Protein AF-A0A9E4H2J1-F1 (afdb_monomer_lite)

Sequence (78 aa):
MAKKNQALKRERFKNVAGRRVQNILDGMDSLSKCANRSNYDYDNDDIAKMMKAIKDKVKVLEASYTSNTKSSKNTFEF

Structure (mmCIF, N/CA/C/O backbone):
data_AF-A0A9E4H2J1-F1
#
_entry.id   AF-A0A9E4H2J1-F1
#
loop_
_atom_site.group_PDB
_atom_site.id
_atom_site.type_symbol
_atom_site.label_atom_id
_atom_site.label_alt_id
_atom_site.label_comp_id
_atom_site.label_asym_id
_atom_site.label_entity_id
_atom_site.label_seq_id
_atom_site.pdbx_PDB_ins_code
_atom_site.Cartn_x
_atom_site.Cartn_y
_atom_site.Cartn_z
_atom_site.occupancy
_atom_site.B_iso_or_equiv
_atom_site.auth_seq_id
_atom_site.auth_comp_id
_atom_site.auth_asym_id
_atom_site.auth_atom_id
_atom_site.pdbx_PDB_model_num
ATOM 1 N N . MET A 1 1 ? -14.855 6.880 33.794 1.00 63.84 1 MET A N 1
ATOM 2 C CA . MET A 1 1 ? -13.866 5.867 33.339 1.00 63.84 1 MET A CA 1
ATOM 3 C C . MET A 1 1 ? -13.992 5.495 31.851 1.00 63.84 1 MET A C 1
ATOM 5 O O . MET A 1 1 ? -12.969 5.430 31.181 1.00 63.84 1 MET A O 1
ATOM 9 N N . ALA A 1 2 ? -15.198 5.329 31.285 1.00 67.12 2 ALA A N 1
ATOM 10 C CA . ALA A 1 2 ? -15.395 4.949 29.872 1.00 67.12 2 ALA A CA 1
ATOM 11 C C . ALA A 1 2 ? -14.793 5.925 28.830 1.00 67.12 2 ALA A C 1
ATOM 13 O O . ALA A 1 2 ? -14.143 5.479 27.884 1.00 67.12 2 ALA A O 1
ATOM 14 N N . LYS A 1 3 ? -14.915 7.248 29.037 1.00 70.31 3 LYS A N 1
ATOM 15 C CA . LYS A 1 3 ? -14.314 8.271 28.150 1.00 70.31 3 LYS A CA 1
ATOM 16 C C . LYS A 1 3 ? -12.780 8.172 28.070 1.00 70.31 3 LYS A C 1
ATOM 18 O O . LYS A 1 3 ? -12.211 8.315 26.994 1.00 70.31 3 LYS A O 1
ATOM 23 N N . LYS A 1 4 ? -12.112 7.837 29.185 1.00 77.62 4 LYS A N 1
ATOM 24 C CA . LYS A 1 4 ? -10.650 7.634 29.243 1.00 77.62 4 LYS A CA 1
ATOM 25 C C . LYS A 1 4 ? -10.216 6.412 28.421 1.00 77.62 4 LYS A C 1
ATOM 27 O O . LYS A 1 4 ? -9.206 6.463 27.729 1.00 77.62 4 LYS A O 1
ATOM 32 N N . ASN A 1 5 ? -11.007 5.338 28.445 1.00 83.81 5 ASN A N 1
ATOM 33 C CA . ASN A 1 5 ? -10.732 4.128 27.665 1.00 83.81 5 ASN A CA 1
ATOM 34 C C . ASN A 1 5 ? -10.943 4.352 26.153 1.00 83.81 5 ASN A C 1
ATOM 36 O O . ASN A 1 5 ? -10.160 3.876 25.336 1.00 83.81 5 ASN A O 1
ATOM 40 N N . GLN A 1 6 ? -11.964 5.123 25.765 1.00 86.88 6 GLN A N 1
ATOM 41 C CA . GLN A 1 6 ? -12.170 5.510 24.363 1.00 86.88 6 GLN A CA 1
ATOM 42 C C . GLN A 1 6 ? -11.027 6.383 23.831 1.00 86.88 6 GLN A C 1
ATOM 44 O O . GLN A 1 6 ? -10.522 6.112 22.743 1.00 86.88 6 GLN A O 1
ATOM 49 N N . ALA A 1 7 ? -10.573 7.368 24.614 1.00 88.06 7 ALA A N 1
ATOM 50 C CA . ALA A 1 7 ? -9.413 8.184 24.262 1.00 88.06 7 ALA A CA 1
ATOM 51 C C . ALA A 1 7 ? -8.158 7.316 24.058 1.00 88.06 7 ALA A C 1
ATOM 53 O O . ALA A 1 7 ? -7.489 7.435 23.036 1.00 88.06 7 ALA A O 1
ATOM 54 N N . LEU A 1 8 ? -7.899 6.356 24.956 1.00 94.19 8 LEU A N 1
ATOM 55 C CA . LEU A 1 8 ? -6.772 5.429 24.819 1.00 94.19 8 LEU A CA 1
ATOM 56 C C . LEU A 1 8 ? -6.869 4.559 23.554 1.00 94.19 8 LEU A C 1
ATOM 58 O O . LEU A 1 8 ? -5.875 4.380 22.852 1.00 94.19 8 LEU A O 1
ATOM 62 N N . LYS A 1 9 ? -8.056 4.024 23.238 1.00 92.62 9 LYS A N 1
ATOM 63 C CA . LYS A 1 9 ? -8.283 3.254 22.001 1.00 92.62 9 LYS A CA 1
ATOM 64 C C . LYS A 1 9 ? -8.052 4.111 20.754 1.00 92.62 9 LYS A C 1
ATOM 66 O O . LYS A 1 9 ? -7.437 3.634 19.803 1.00 92.62 9 LYS A O 1
ATOM 71 N N . ARG A 1 10 ? -8.499 5.372 20.767 1.00 92.56 10 ARG A N 1
ATOM 72 C CA . ARG A 1 10 ? -8.301 6.317 19.660 1.00 92.56 10 ARG A CA 1
ATOM 73 C C . ARG A 1 10 ? -6.826 6.647 19.450 1.00 92.56 10 ARG A C 1
ATOM 75 O O . ARG A 1 10 ? -6.372 6.611 18.312 1.00 92.56 10 ARG A O 1
ATOM 82 N N . GLU A 1 11 ? -6.086 6.923 20.517 1.00 94.94 11 GLU A N 1
ATOM 83 C CA . GLU A 1 11 ? -4.648 7.207 20.435 1.00 94.94 11 GLU A CA 1
ATOM 84 C C . GLU A 1 11 ? -3.858 5.984 19.958 1.00 94.94 11 GLU A C 1
ATOM 86 O O . GLU A 1 11 ? -3.036 6.086 19.049 1.00 94.94 11 GLU A O 1
ATOM 91 N N . ARG A 1 12 ? -4.182 4.786 20.465 1.00 95.06 12 ARG A N 1
ATOM 92 C CA . ARG A 1 12 ? -3.603 3.535 19.949 1.00 95.06 12 ARG A CA 1
ATOM 93 C C . ARG A 1 12 ? -3.871 3.355 18.457 1.00 95.06 12 ARG A C 1
ATOM 95 O O . ARG A 1 12 ? -2.953 2.994 17.727 1.00 95.06 12 ARG A O 1
ATOM 102 N N . PHE A 1 13 ? -5.096 3.623 18.000 1.00 93.88 13 PHE A N 1
ATOM 103 C CA . PHE A 1 13 ? -5.427 3.562 16.579 1.00 93.88 13 PHE A CA 1
ATOM 104 C C . PHE A 1 13 ? -4.589 4.550 15.765 1.00 93.88 13 PHE A C 1
ATOM 106 O O . PHE A 1 13 ? -3.958 4.123 14.807 1.00 93.88 13 PHE A O 1
ATOM 113 N N . LYS A 1 14 ? -4.517 5.829 16.163 1.00 96.06 14 LYS A N 1
ATOM 114 C CA . LYS A 1 14 ? -3.707 6.839 15.459 1.00 96.06 14 LYS A CA 1
ATOM 115 C C . LYS A 1 14 ? -2.245 6.410 15.337 1.00 96.06 14 LYS A C 1
ATOM 117 O O . LYS A 1 14 ? -1.698 6.452 14.242 1.00 96.06 14 LYS A O 1
ATOM 122 N N . ASN A 1 15 ? -1.644 5.937 16.427 1.00 93.94 15 ASN A N 1
ATOM 123 C CA . ASN A 1 15 ? -0.239 5.527 16.439 1.00 93.94 15 ASN A CA 1
ATOM 124 C C . ASN A 1 15 ? 0.012 4.308 15.543 1.00 93.94 15 ASN A C 1
ATOM 126 O O . ASN A 1 15 ? 0.940 4.296 14.736 1.00 93.94 15 ASN A O 1
ATOM 130 N N . VAL A 1 16 ? -0.823 3.272 15.665 1.00 96.06 16 VAL A N 1
ATOM 131 C CA . VAL A 1 16 ? -0.650 2.027 14.905 1.00 96.06 16 VAL A CA 1
ATOM 132 C C . VAL A 1 16 ? -0.991 2.226 13.431 1.00 96.06 16 VAL A C 1
ATOM 134 O O . VAL A 1 16 ? -0.223 1.798 12.571 1.00 96.06 16 VAL A O 1
ATOM 137 N N . ALA A 1 17 ? -2.123 2.860 13.126 1.00 94.94 17 AL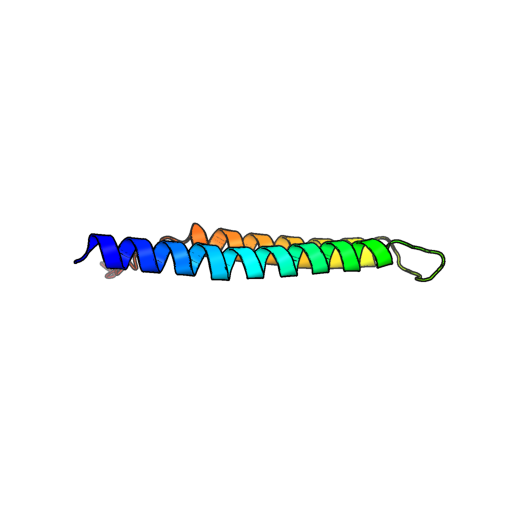A A N 1
ATOM 138 C CA . ALA A 1 17 ? -2.544 3.119 11.755 1.00 94.94 17 ALA A CA 1
ATOM 139 C C . ALA A 1 17 ? -1.596 4.106 11.068 1.00 94.94 17 ALA A C 1
ATOM 141 O O . ALA A 1 17 ? -1.161 3.824 9.959 1.00 94.94 17 ALA A O 1
ATOM 142 N N . GLY A 1 18 ? -1.202 5.190 11.745 1.00 95.69 18 GLY A N 1
ATOM 143 C CA . GLY A 1 18 ? -0.256 6.173 11.214 1.00 95.69 18 GLY A CA 1
ATOM 144 C C . GLY A 1 18 ? 1.074 5.536 10.821 1.00 95.69 18 GLY A C 1
ATOM 145 O O . GLY A 1 18 ? 1.501 5.674 9.679 1.00 95.69 18 GLY A O 1
ATOM 146 N N . ARG A 1 19 ? 1.674 4.730 11.710 1.00 97.19 19 ARG A N 1
ATOM 147 C CA . ARG A 1 19 ? 2.916 4.005 11.390 1.00 97.19 19 ARG A CA 1
ATOM 148 C C . ARG A 1 19 ? 2.751 3.047 10.208 1.00 97.19 19 ARG A C 1
ATOM 150 O O . ARG A 1 19 ? 3.643 2.929 9.380 1.00 97.19 19 ARG A O 1
ATOM 157 N N . ARG A 1 20 ? 1.617 2.345 10.120 1.00 97.25 20 ARG A N 1
ATOM 158 C CA . ARG A 1 20 ? 1.343 1.417 9.009 1.00 97.25 20 ARG A CA 1
ATOM 159 C C . ARG A 1 20 ? 1.159 2.147 7.680 1.00 97.25 20 ARG A C 1
ATOM 161 O O . ARG A 1 20 ? 1.646 1.650 6.674 1.00 97.25 20 ARG A O 1
ATOM 168 N N . VAL A 1 21 ? 0.483 3.296 7.681 1.00 97.12 21 VAL A N 1
ATOM 169 C CA . VAL A 1 21 ? 0.332 4.139 6.488 1.00 97.12 21 VAL A CA 1
ATOM 170 C C . VAL A 1 21 ? 1.693 4.653 6.034 1.00 97.12 21 VAL A C 1
ATOM 172 O O . VAL A 1 21 ? 2.004 4.507 4.859 1.00 97.12 21 VAL A O 1
ATOM 175 N N . GLN A 1 22 ? 2.531 5.151 6.950 1.00 97.38 22 GLN A N 1
ATOM 176 C CA . GLN A 1 22 ? 3.876 5.618 6.600 1.00 97.38 22 GLN A CA 1
ATOM 177 C C . GLN A 1 22 ? 4.696 4.520 5.914 1.00 97.38 22 GLN A C 1
ATOM 179 O O . GLN A 1 22 ? 5.213 4.738 4.829 1.00 97.38 22 GLN A O 1
ATOM 184 N N . ASN A 1 23 ? 4.707 3.304 6.469 1.00 97.38 23 ASN A N 1
ATOM 185 C CA . ASN A 1 23 ? 5.423 2.183 5.857 1.00 97.38 23 ASN A CA 1
ATOM 186 C C . ASN A 1 23 ? 4.930 1.850 4.435 1.00 97.38 23 ASN A C 1
ATOM 188 O O . ASN A 1 23 ? 5.715 1.409 3.600 1.00 97.38 23 ASN A O 1
ATOM 192 N N . ILE A 1 24 ? 3.630 2.012 4.161 1.00 97.62 24 ILE A N 1
ATOM 193 C CA . ILE A 1 24 ? 3.073 1.803 2.817 1.00 97.62 24 ILE A CA 1
ATOM 194 C C . ILE A 1 24 ? 3.572 2.896 1.869 1.00 97.62 24 ILE A C 1
ATOM 196 O O . ILE A 1 24 ? 3.990 2.571 0.760 1.00 97.62 24 ILE A O 1
ATOM 200 N N . LEU A 1 25 ? 3.558 4.160 2.305 1.00 97.62 25 LEU A N 1
ATOM 201 C CA . LEU A 1 25 ? 4.057 5.291 1.518 1.00 97.62 25 LEU A CA 1
ATOM 202 C C . LEU A 1 25 ? 5.551 5.136 1.209 1.00 97.62 25 LEU A C 1
ATOM 204 O O . LEU A 1 25 ? 5.928 5.182 0.044 1.00 97.62 25 LEU A O 1
ATOM 208 N N . ASP A 1 26 ? 6.372 4.809 2.208 1.00 98.00 26 ASP A N 1
ATOM 209 C CA . ASP A 1 26 ? 7.813 4.577 2.028 1.00 98.00 26 ASP A CA 1
ATOM 210 C C . ASP A 1 26 ? 8.087 3.421 1.043 1.00 98.00 26 ASP A C 1
ATOM 212 O O . ASP A 1 26 ? 9.038 3.447 0.251 1.00 98.00 26 ASP A O 1
ATOM 216 N N . GLY A 1 27 ? 7.236 2.390 1.073 1.00 97.44 27 GLY A N 1
ATOM 217 C CA . GLY A 1 27 ? 7.272 1.281 0.124 1.00 97.44 27 GLY A CA 1
ATOM 218 C C . GLY A 1 27 ? 6.913 1.712 -1.299 1.00 97.44 27 GLY A C 1
ATOM 219 O O . GLY A 1 27 ? 7.589 1.306 -2.243 1.00 97.44 27 GLY A O 1
ATOM 220 N N . MET A 1 28 ? 5.895 2.562 -1.463 1.00 97.06 28 MET A N 1
ATOM 221 C CA . MET A 1 28 ? 5.516 3.133 -2.762 1.00 97.06 28 MET A CA 1
ATOM 222 C C . MET A 1 28 ? 6.609 4.052 -3.318 1.00 97.06 28 MET A C 1
ATOM 224 O O . MET A 1 28 ? 6.945 3.947 -4.497 1.00 97.06 28 MET A O 1
ATOM 228 N N . ASP A 1 29 ? 7.229 4.878 -2.476 1.00 97.81 29 ASP A N 1
ATOM 229 C CA . ASP A 1 29 ? 8.361 5.724 -2.862 1.00 97.81 29 ASP A CA 1
ATOM 230 C C . ASP A 1 29 ? 9.556 4.875 -3.297 1.00 97.81 29 ASP A C 1
ATOM 232 O O . ASP A 1 29 ? 10.212 5.169 -4.297 1.00 97.81 29 ASP A O 1
ATOM 236 N N . SER A 1 30 ? 9.825 3.778 -2.588 1.00 96.94 30 SER A N 1
ATOM 237 C CA . SER A 1 30 ? 10.880 2.834 -2.964 1.00 96.94 30 SER A CA 1
ATOM 238 C C . SER A 1 30 ? 10.576 2.143 -4.291 1.00 96.94 30 SER A C 1
ATOM 240 O O . SER A 1 30 ? 11.463 2.035 -5.133 1.00 96.94 30 SER A O 1
ATOM 242 N N . LEU A 1 31 ? 9.320 1.751 -4.515 1.00 96.12 31 LEU A N 1
ATOM 243 C CA . LEU A 1 31 ? 8.868 1.162 -5.773 1.00 96.12 31 LEU A CA 1
ATOM 244 C C . LEU A 1 31 ? 8.964 2.153 -6.941 1.00 96.12 31 LEU A C 1
ATOM 246 O O . LEU A 1 31 ? 9.311 1.757 -8.049 1.00 96.12 31 LEU A O 1
ATOM 250 N N . SER A 1 32 ? 8.729 3.448 -6.703 1.00 95.81 32 SER A N 1
ATOM 251 C CA . SER A 1 32 ? 8.862 4.481 -7.739 1.00 95.81 32 SER A CA 1
ATOM 252 C C . SER A 1 32 ? 10.285 4.568 -8.305 1.00 95.81 32 SER A C 1
ATOM 254 O O . SER A 1 32 ? 10.466 4.836 -9.491 1.00 95.81 32 SER A O 1
ATOM 256 N N . LYS A 1 33 ? 11.308 4.251 -7.498 1.00 96.19 33 LYS A N 1
ATOM 257 C CA . LYS A 1 33 ? 12.715 4.230 -7.933 1.00 96.19 33 LYS A CA 1
ATOM 258 C C . LYS A 1 33 ? 12.986 3.131 -8.965 1.00 96.19 33 LYS A C 1
ATOM 260 O O . LYS A 1 33 ? 13.900 3.279 -9.774 1.00 96.19 33 LYS A O 1
ATOM 265 N N . CYS A 1 34 ? 12.176 2.069 -8.989 1.00 95.81 34 CYS A N 1
ATOM 266 C CA . CYS A 1 34 ? 12.247 1.023 -10.011 1.00 95.81 34 CYS A CA 1
ATOM 267 C C . CYS A 1 34 ? 11.818 1.516 -11.402 1.00 95.81 34 CYS A C 1
ATOM 269 O O . CYS A 1 34 ? 12.105 0.848 -12.388 1.00 95.81 34 CYS A O 1
ATOM 271 N N . ALA A 1 35 ? 11.206 2.702 -11.516 1.00 95.06 35 ALA A N 1
ATOM 272 C CA . ALA A 1 35 ? 10.914 3.318 -12.810 1.00 95.06 35 ALA A CA 1
ATOM 273 C C . ALA A 1 35 ? 12.177 3.775 -13.566 1.00 95.06 35 ALA A C 1
ATOM 275 O O . ALA A 1 35 ? 12.098 4.186 -14.724 1.00 95.06 35 ALA A O 1
ATOM 276 N N . ASN A 1 36 ? 13.353 3.739 -12.931 1.00 95.94 36 ASN A N 1
ATOM 277 C CA . ASN A 1 36 ? 14.593 4.062 -13.615 1.00 95.94 36 ASN A CA 1
ATOM 278 C C . ASN A 1 36 ? 15.011 2.944 -14.592 1.00 95.94 36 ASN A C 1
ATOM 280 O O . ASN A 1 36 ? 15.678 1.980 -14.206 1.00 95.94 36 ASN A O 1
ATOM 284 N N . ARG A 1 37 ? 14.689 3.135 -15.877 1.00 94.50 37 ARG A N 1
ATOM 285 C CA . ARG A 1 37 ? 15.036 2.217 -16.975 1.00 94.50 37 ARG A CA 1
ATOM 286 C C . ARG A 1 37 ? 16.537 2.062 -17.243 1.00 94.50 37 ARG A C 1
ATOM 288 O O . ARG A 1 37 ? 16.919 1.153 -17.966 1.00 94.50 37 ARG A O 1
ATOM 295 N N . SER A 1 38 ? 17.406 2.904 -16.671 1.00 95.75 38 SER A N 1
ATOM 296 C CA . SER A 1 38 ? 18.858 2.671 -16.764 1.00 95.75 38 SER A CA 1
ATOM 297 C C . SER A 1 38 ? 19.305 1.457 -15.950 1.00 95.75 38 SER A C 1
ATOM 299 O O . SER A 1 38 ? 20.340 0.870 -16.246 1.00 95.75 38 SER A O 1
ATOM 301 N N . ASN A 1 39 ? 18.550 1.117 -14.900 1.00 94.56 39 ASN A N 1
ATOM 302 C CA . ASN A 1 39 ? 18.904 0.075 -13.936 1.00 94.56 39 ASN A CA 1
ATOM 303 C C . ASN A 1 39 ? 18.016 -1.166 -14.062 1.00 94.56 39 ASN A C 1
ATOM 305 O O . ASN A 1 39 ? 18.382 -2.227 -13.559 1.00 94.56 39 ASN A O 1
ATOM 309 N N . TYR A 1 40 ? 16.848 -1.025 -14.688 1.00 96.19 40 TYR A N 1
ATOM 310 C CA . TYR A 1 40 ? 15.828 -2.061 -14.760 1.00 96.19 40 TYR A CA 1
ATOM 311 C C . TYR A 1 40 ? 15.237 -2.134 -16.161 1.00 96.19 40 TYR A C 1
ATOM 313 O O . TYR A 1 40 ? 14.995 -1.106 -16.791 1.00 96.19 40 TYR A O 1
ATOM 321 N N . ASP A 1 41 ? 14.943 -3.352 -16.599 1.00 96.19 41 ASP A N 1
ATOM 322 C CA . ASP A 1 41 ? 14.135 -3.602 -17.783 1.00 96.19 41 ASP A CA 1
ATOM 323 C C . ASP A 1 41 ? 12.757 -4.107 -17.354 1.00 96.19 41 ASP A C 1
ATOM 325 O O . ASP A 1 41 ? 12.640 -4.903 -16.421 1.00 96.19 41 ASP A O 1
ATOM 329 N N . TYR A 1 42 ? 11.723 -3.568 -17.984 1.00 97.12 42 TYR A N 1
ATOM 330 C CA . TYR A 1 42 ? 10.326 -3.878 -17.707 1.00 97.12 42 TYR A CA 1
ATOM 331 C C . TYR A 1 42 ? 9.459 -3.386 -18.859 1.00 97.12 42 TYR A C 1
ATOM 333 O O . TYR A 1 42 ? 9.718 -2.335 -19.466 1.00 97.12 42 TYR A O 1
ATOM 341 N N . ASP A 1 43 ? 8.379 -4.097 -19.131 1.00 97.62 43 ASP A N 1
ATOM 342 C CA . ASP A 1 43 ? 7.435 -3.717 -20.170 1.00 97.62 43 ASP A CA 1
ATOM 343 C C . ASP A 1 43 ? 6.142 -3.1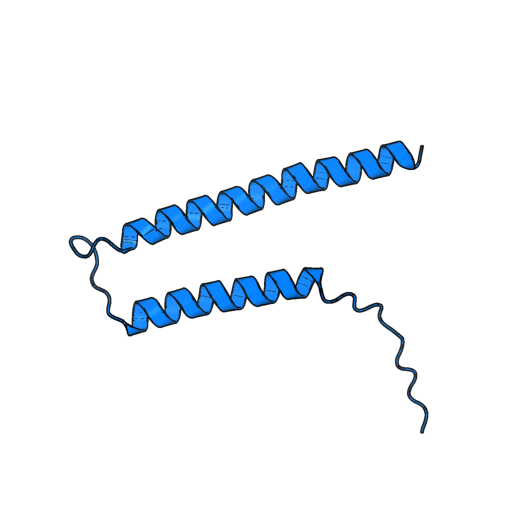21 -19.588 1.00 97.62 43 ASP A C 1
ATOM 345 O O . ASP A 1 43 ? 6.019 -2.824 -18.396 1.00 97.62 43 ASP A O 1
ATOM 349 N N . ASN A 1 44 ? 5.170 -2.861 -20.459 1.00 96.69 44 ASN A N 1
ATOM 350 C CA . ASN A 1 44 ? 3.881 -2.323 -20.033 1.00 96.69 44 ASN A CA 1
ATOM 351 C C . ASN A 1 44 ? 3.028 -3.354 -19.273 1.00 96.69 44 ASN A C 1
ATOM 353 O O . ASN A 1 44 ? 2.182 -2.955 -18.469 1.00 96.69 44 ASN A O 1
ATOM 357 N N . ASP A 1 45 ? 3.231 -4.650 -19.512 1.00 98.31 45 ASP A N 1
ATOM 358 C CA . ASP A 1 45 ? 2.516 -5.728 -18.830 1.00 98.31 45 ASP A CA 1
ATOM 359 C C . ASP A 1 45 ? 3.006 -5.874 -17.382 1.00 98.31 45 ASP A C 1
ATOM 361 O O . ASP A 1 45 ? 2.188 -5.977 -16.464 1.00 98.31 45 ASP A O 1
ATOM 365 N N . ASP A 1 46 ? 4.312 -5.745 -17.142 1.00 97.50 46 ASP A N 1
ATOM 366 C CA . ASP A 1 46 ? 4.896 -5.692 -15.797 1.00 97.50 46 ASP A CA 1
ATOM 367 C C . ASP A 1 46 ? 4.307 -4.540 -14.970 1.00 97.50 46 ASP A C 1
ATOM 369 O O . ASP A 1 46 ? 3.854 -4.730 -13.833 1.00 97.50 46 ASP A O 1
ATOM 373 N N . ILE A 1 47 ? 4.227 -3.341 -15.564 1.00 96.88 47 ILE A N 1
ATOM 374 C CA . ILE A 1 47 ? 3.610 -2.167 -14.928 1.00 96.88 47 ILE A CA 1
ATOM 375 C C . ILE A 1 47 ? 2.132 -2.445 -14.633 1.00 96.88 47 ILE A C 1
ATOM 377 O O . ILE A 1 47 ? 1.653 -2.158 -13.531 1.00 96.88 47 ILE A O 1
ATOM 381 N N . ALA A 1 48 ? 1.394 -3.009 -15.593 1.00 97.75 48 ALA A N 1
ATOM 382 C CA . ALA A 1 48 ? -0.026 -3.298 -15.437 1.00 97.75 48 ALA A CA 1
ATOM 383 C C . ALA A 1 48 ? -0.283 -4.309 -14.310 1.00 97.75 48 ALA A C 1
ATOM 385 O O . ALA A 1 48 ? -1.141 -4.065 -13.454 1.00 97.75 48 ALA A O 1
ATOM 386 N N . LYS A 1 49 ? 0.487 -5.402 -14.257 1.00 98.06 49 LYS A N 1
ATOM 387 C CA . LYS A 1 49 ? 0.425 -6.422 -13.198 1.00 98.06 49 LYS A CA 1
ATOM 388 C C . LYS A 1 49 ? 0.719 -5.823 -11.825 1.00 98.06 49 LYS A C 1
ATOM 390 O O . LYS A 1 49 ? -0.064 -6.027 -10.892 1.00 98.06 49 LYS A O 1
ATOM 395 N N . MET A 1 50 ? 1.789 -5.036 -11.713 1.00 96.88 50 MET A N 1
ATOM 396 C CA . MET A 1 50 ? 2.177 -4.360 -10.474 1.00 96.88 50 MET A CA 1
ATOM 397 C C . MET A 1 50 ? 1.075 -3.413 -9.981 1.00 96.88 50 MET A C 1
ATOM 399 O O . MET A 1 50 ? 0.628 -3.503 -8.834 1.00 96.88 50 MET A O 1
ATOM 403 N N . MET A 1 51 ? 0.573 -2.544 -10.861 1.00 97.12 51 MET A N 1
ATOM 404 C CA . MET A 1 51 ? -0.476 -1.585 -10.513 1.00 97.12 51 MET A CA 1
ATOM 405 C C . MET A 1 51 ? -1.792 -2.279 -10.161 1.00 97.12 51 MET A C 1
ATOM 407 O O . MET A 1 51 ? -2.484 -1.849 -9.236 1.00 97.12 51 MET A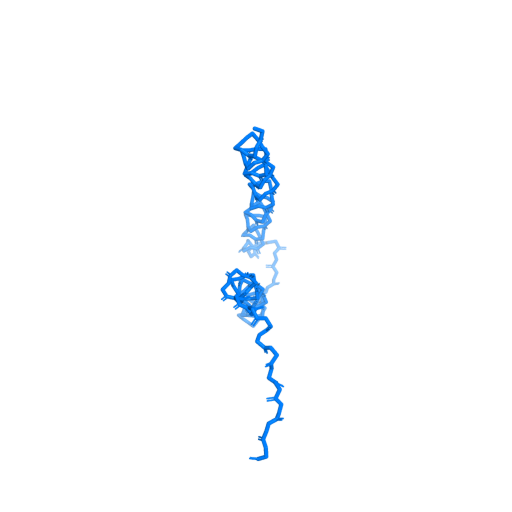 O 1
ATOM 411 N N . LYS A 1 52 ? -2.143 -3.363 -10.862 1.00 97.81 52 LYS A N 1
ATOM 412 C CA . LYS A 1 52 ? -3.331 -4.164 -10.556 1.00 97.81 52 LYS A CA 1
ATOM 413 C C . LYS A 1 52 ? -3.240 -4.772 -9.158 1.00 97.81 52 LYS A C 1
ATOM 415 O O . LYS A 1 52 ? -4.185 -4.627 -8.388 1.00 97.81 52 LYS A O 1
ATOM 420 N N . ALA A 1 53 ? -2.110 -5.386 -8.807 1.00 97.94 53 ALA A N 1
ATOM 421 C CA . ALA A 1 53 ? -1.916 -5.996 -7.493 1.00 97.94 53 ALA A CA 1
ATOM 422 C C . ALA A 1 53 ? -2.077 -4.979 -6.347 1.00 97.94 53 ALA A C 1
ATOM 424 O O . ALA A 1 53 ? -2.778 -5.250 -5.369 1.00 97.94 53 ALA A O 1
ATOM 425 N N . ILE A 1 54 ? -1.491 -3.784 -6.491 1.00 97.56 54 ILE A N 1
ATOM 426 C CA . ILE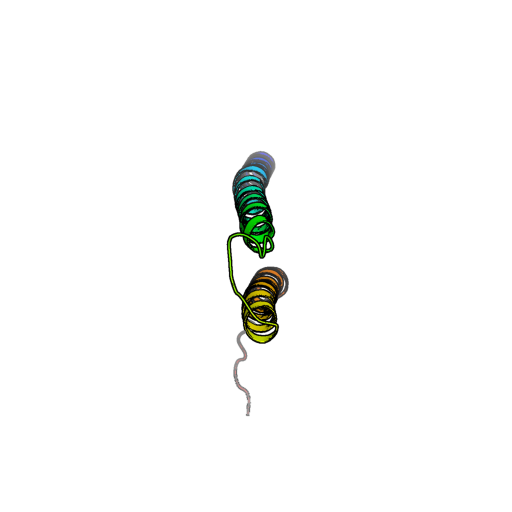 A 1 54 ? -1.619 -2.704 -5.500 1.00 97.56 54 ILE A CA 1
ATOM 427 C C . ILE A 1 54 ? -3.077 -2.246 -5.389 1.00 97.56 54 ILE A C 1
ATOM 429 O O . ILE A 1 54 ? -3.627 -2.206 -4.287 1.00 97.56 54 ILE A O 1
ATOM 433 N N . LYS A 1 55 ? -3.728 -1.945 -6.520 1.00 97.44 55 LYS A N 1
ATOM 434 C CA . LYS A 1 55 ? -5.126 -1.485 -6.548 1.00 97.44 55 LYS A CA 1
ATOM 435 C C . LYS A 1 55 ? -6.081 -2.510 -5.942 1.00 97.44 55 LYS A C 1
ATOM 437 O O . LYS A 1 55 ? -6.948 -2.139 -5.156 1.00 97.44 55 LYS A O 1
ATOM 442 N N . ASP A 1 56 ? -5.916 -3.789 -6.263 1.00 97.56 56 ASP A N 1
ATOM 443 C CA . ASP A 1 56 ? -6.746 -4.857 -5.704 1.00 97.56 56 ASP A CA 1
ATOM 444 C C . ASP A 1 56 ? -6.563 -4.960 -4.183 1.00 97.56 56 ASP A C 1
ATOM 446 O O . ASP A 1 56 ? -7.539 -5.117 -3.447 1.00 97.56 56 ASP A O 1
ATOM 450 N N . LYS A 1 57 ? -5.337 -4.773 -3.677 1.00 96.44 57 LYS A N 1
ATOM 451 C CA . LYS A 1 57 ? -5.095 -4.754 -2.231 1.00 96.44 57 LYS A CA 1
ATOM 452 C C . LYS A 1 57 ? -5.726 -3.542 -1.541 1.00 96.44 57 LYS A C 1
ATOM 454 O O . LYS A 1 57 ? -6.270 -3.702 -0.447 1.00 96.44 57 LYS A O 1
ATOM 459 N N . VAL A 1 58 ? -5.695 -2.367 -2.174 1.00 96.31 58 VAL A N 1
ATOM 460 C CA . VAL A 1 58 ? -6.378 -1.157 -1.681 1.00 96.31 58 VAL A CA 1
ATOM 461 C C . VAL A 1 58 ? -7.889 -1.376 -1.617 1.00 96.31 58 VAL A C 1
ATOM 463 O O . VAL A 1 58 ? -8.484 -1.105 -0.580 1.00 96.31 58 VAL A O 1
ATOM 466 N N . LYS A 1 59 ? -8.502 -1.979 -2.645 1.00 95.81 59 LYS A N 1
ATOM 467 C CA . LYS A 1 59 ? -9.936 -2.324 -2.622 1.00 95.81 59 LYS A CA 1
ATOM 468 C C . LYS A 1 59 ? -10.297 -3.226 -1.442 1.00 95.81 59 LYS A C 1
ATOM 470 O O . LYS A 1 59 ? -11.296 -2.992 -0.770 1.00 95.81 59 LYS A O 1
ATOM 475 N N . VAL A 1 60 ? -9.486 -4.250 -1.160 1.00 95.06 60 VAL A N 1
ATOM 476 C CA . VAL A 1 60 ? -9.707 -5.137 -0.001 1.00 95.06 60 VAL A CA 1
ATOM 477 C C . VAL A 1 60 ? -9.564 -4.374 1.321 1.00 95.06 60 VAL A C 1
ATOM 479 O O . VAL A 1 60 ? -10.330 -4.612 2.256 1.00 95.06 60 VAL A O 1
ATOM 482 N N . LEU A 1 61 ? -8.606 -3.446 1.413 1.00 94.38 61 LEU A N 1
ATOM 483 C CA . LEU A 1 61 ? -8.445 -2.584 2.584 1.00 94.38 61 LEU A CA 1
ATOM 484 C C . LEU A 1 61 ? -9.681 -1.700 2.794 1.00 94.38 61 LEU A C 1
ATOM 486 O O . LEU A 1 61 ? -10.219 -1.682 3.897 1.00 94.38 61 LEU A O 1
ATOM 490 N N . GLU A 1 62 ? -10.157 -1.016 1.756 1.00 93.62 62 GLU A N 1
ATOM 491 C CA . GLU A 1 62 ? -11.373 -0.194 1.803 1.00 93.62 62 GLU A CA 1
ATOM 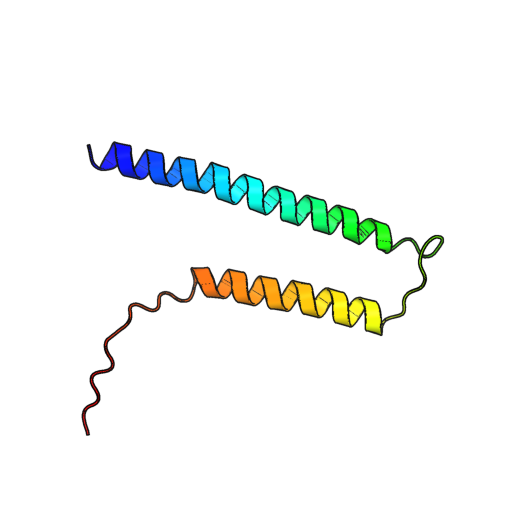492 C C . GLU A 1 62 ? -12.592 -1.025 2.213 1.00 93.62 62 GLU A C 1
ATOM 494 O O . GLU A 1 62 ? -13.325 -0.638 3.126 1.00 93.62 62 GLU A O 1
ATOM 499 N N . ALA A 1 63 ? -12.749 -2.211 1.614 1.00 93.00 63 ALA A N 1
ATOM 500 C CA . ALA A 1 63 ? -13.808 -3.153 1.950 1.00 93.00 63 ALA A CA 1
ATOM 501 C C . ALA A 1 63 ? -13.804 -3.517 3.440 1.00 93.00 63 ALA A C 1
ATOM 503 O O . ALA A 1 63 ? -14.868 -3.587 4.035 1.00 93.00 63 ALA A O 1
ATOM 504 N N . SER A 1 64 ? -12.641 -3.667 4.086 1.00 90.56 64 SER A N 1
ATOM 505 C CA . SER A 1 64 ? -12.575 -3.986 5.524 1.00 90.56 64 SER A CA 1
ATOM 506 C C . SER A 1 64 ? -13.135 -2.891 6.449 1.00 90.56 64 SER A C 1
ATOM 508 O O . SER A 1 64 ? -13.515 -3.186 7.582 1.00 90.56 64 SER A O 1
ATOM 510 N N . TYR A 1 65 ? -13.212 -1.640 5.979 1.00 87.06 65 TYR A N 1
ATOM 511 C CA . TYR A 1 65 ? -13.802 -0.519 6.722 1.00 87.06 65 TYR A CA 1
ATOM 512 C C . TYR A 1 65 ? -15.260 -0.245 6.338 1.00 87.06 65 TYR A C 1
ATOM 514 O O . TYR A 1 65 ? -15.993 0.347 7.131 1.00 87.06 65 TYR A O 1
ATOM 522 N N . THR A 1 66 ? -15.688 -0.661 5.143 1.00 85.00 66 THR A N 1
ATOM 523 C CA . THR A 1 66 ? -17.059 -0.464 4.641 1.00 85.00 66 THR A CA 1
ATOM 524 C C . THR A 1 66 ? -17.946 -1.692 4.815 1.00 85.00 66 THR A C 1
ATOM 526 O O . THR A 1 66 ? -19.165 -1.541 4.912 1.00 85.00 66 THR A O 1
ATOM 529 N N . SER A 1 67 ? -17.370 -2.894 4.940 1.00 69.69 67 SER A N 1
ATOM 530 C CA . SER A 1 67 ? -18.067 -4.129 5.294 1.00 69.69 67 SER A CA 1
ATOM 531 C C . SER A 1 67 ? -18.458 -4.088 6.770 1.00 69.69 67 SER A C 1
ATOM 533 O O . SER A 1 67 ? -17.948 -4.823 7.614 1.00 69.69 67 SER A O 1
ATOM 535 N N . ASN A 1 68 ? -19.398 -3.210 7.099 1.00 54.59 68 ASN A N 1
ATOM 536 C CA . ASN A 1 68 ? -20.148 -3.259 8.337 1.00 54.59 68 ASN A CA 1
ATOM 537 C C . ASN A 1 68 ? -21.160 -4.407 8.213 1.00 54.59 68 ASN A C 1
ATOM 539 O O . ASN A 1 68 ? -22.372 -4.204 8.260 1.00 54.59 68 ASN A O 1
ATOM 543 N N . THR A 1 69 ? -20.666 -5.632 8.015 1.00 51.75 69 THR A N 1
ATOM 544 C CA . THR A 1 69 ? -21.448 -6.836 8.253 1.00 51.75 69 THR A CA 1
ATOM 545 C C . THR A 1 69 ? -21.600 -6.939 9.765 1.00 51.75 69 THR A C 1
ATOM 547 O O . THR A 1 69 ? -20.953 -7.720 10.460 1.00 51.75 69 THR A O 1
ATOM 550 N N . LYS A 1 70 ? -22.549 -6.160 10.302 1.00 46.53 70 LYS A N 1
ATOM 551 C CA . LYS A 1 70 ? -23.430 -6.753 11.300 1.00 46.53 70 LYS A CA 1
ATOM 552 C C . LYS A 1 70 ? -23.857 -8.068 10.666 1.00 46.53 70 LYS A C 1
ATOM 554 O O . LYS A 1 70 ? -24.516 -8.055 9.632 1.00 46.53 70 LYS A O 1
ATOM 559 N N . SER A 1 71 ? -23.387 -9.174 11.223 1.00 45.78 71 SER A N 1
ATOM 560 C CA . SER A 1 71 ? -23.962 -10.484 10.981 1.00 45.78 71 SER A CA 1
ATOM 561 C C . SER A 1 71 ? -25.427 -10.380 11.409 1.00 45.78 71 SER A C 1
ATOM 563 O O . SER A 1 71 ? -25.778 -10.629 12.562 1.00 45.78 71 SER A O 1
ATOM 565 N N . SER A 1 72 ? -26.285 -9.863 10.523 1.00 41.94 72 SER A N 1
ATOM 566 C CA . SER A 1 72 ? -27.696 -10.169 10.565 1.00 41.94 72 SER A CA 1
ATOM 567 C C . SER A 1 72 ? -27.710 -11.665 10.355 1.00 41.94 72 SER A C 1
ATOM 569 O O . SER A 1 72 ? -27.347 -12.154 9.285 1.00 41.94 72 SER A O 1
ATOM 571 N N . LYS A 1 73 ? -28.014 -12.396 11.427 1.00 44.84 73 LYS A N 1
ATOM 572 C CA . LYS A 1 73 ? -28.452 -13.777 11.323 1.00 44.84 73 LYS A CA 1
ATOM 573 C C . LYS A 1 73 ? -29.528 -13.780 10.242 1.00 44.84 73 LYS A C 1
ATOM 575 O O . LYS A 1 73 ? -30.645 -13.346 10.500 1.00 44.84 73 LYS A O 1
ATOM 580 N N . ASN A 1 74 ? -29.167 -14.190 9.031 1.00 47.66 74 ASN A N 1
ATOM 581 C CA . ASN A 1 74 ? -30.136 -14.630 8.048 1.00 47.66 74 ASN A CA 1
ATOM 582 C C . ASN A 1 74 ? -30.630 -15.962 8.598 1.00 47.66 74 ASN A C 1
ATOM 584 O O . ASN A 1 74 ? -30.110 -17.024 8.262 1.00 47.66 74 ASN A O 1
ATOM 588 N N . THR A 1 75 ? -31.549 -15.881 9.557 1.00 44.28 75 THR A N 1
ATOM 589 C CA . THR A 1 75 ? -32.436 -16.991 9.847 1.00 44.28 75 THR A CA 1
ATOM 590 C C . THR A 1 75 ? -33.210 -17.204 8.556 1.00 44.28 75 THR A C 1
ATOM 592 O O . THR A 1 75 ? -33.885 -16.299 8.074 1.00 44.28 75 THR A O 1
ATOM 595 N N . PHE A 1 76 ? -32.981 -18.357 7.946 1.00 39.97 76 PHE A N 1
ATOM 596 C CA . PHE A 1 76 ? -33.719 -18.819 6.788 1.00 39.97 76 PHE A CA 1
ATOM 597 C C . PHE A 1 76 ? -35.184 -19.021 7.193 1.00 39.97 76 PHE A C 1
ATOM 599 O O . PHE A 1 76 ? -35.446 -19.727 8.167 1.00 39.97 76 PHE A O 1
ATOM 606 N N . GLU A 1 77 ? -36.111 -18.418 6.455 1.00 39.31 77 GLU A N 1
ATOM 607 C CA . GLU A 1 77 ? -37.533 -18.768 6.473 1.00 39.31 77 GLU A CA 1
ATOM 608 C C . GLU A 1 77 ? -37.977 -19.024 5.025 1.00 39.31 77 GLU A C 1
ATOM 610 O O . GLU A 1 77 ? -37.450 -18.385 4.114 1.00 39.31 77 GLU A O 1
ATOM 615 N N . PHE A 1 78 ? -38.851 -20.028 4.870 1.00 41.66 78 PHE A N 1
ATOM 616 C CA . PHE A 1 78 ? -39.181 -20.793 3.654 1.00 41.66 78 PHE A CA 1
ATOM 617 C C . PHE A 1 78 ? -39.307 -20.010 2.340 1.00 41.66 78 PHE A C 1
ATOM 619 O O . PHE A 1 78 ? -40.007 -18.974 2.319 1.00 41.66 78 PHE A O 1
#

Radius of gyration: 20.26 Å; chains: 1; bounding box: 58×29×54 Å

Secondary struc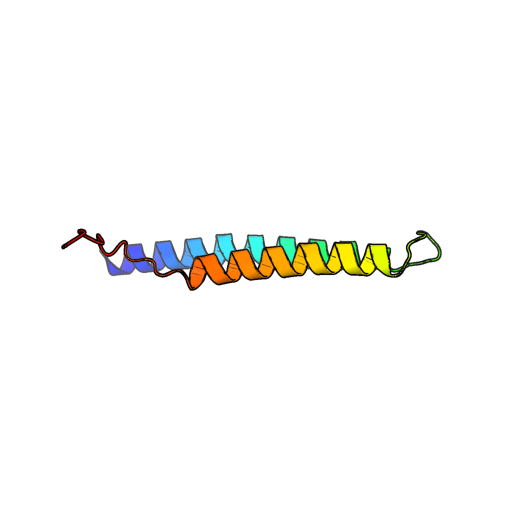ture (DSSP, 8-state):
-HHHHHHHHHHHHHHHHHHHHHHHHHHHHHHHGGG-TTT----HHHHHHHHHHHHHHHHHHHHHHH------------

pLDDT: mean 86.62, std 18.2, range [39.31, 98.31]

Foldseek 3Di:
DVVVVVVVVVVVCCVVVVVVVVVVVVVVVVVVVQPPPVVDDDDPVRVVVVVVVVVVVVVVVVCVVVPPPPVPPPPDDD